Protein AF-A0A7G1IB72-F1 (afdb_monomer)

Foldseek 3Di:
DDDPDDDDVCNVLVVVLVVLLPDPCSLVAEAEEQDPVSVVSSVVSNHHYDYNVVVCCVVCVVVVVVVPDDDDD

Mean predicted aligned error: 10.08 Å

Organism: Mycobacterium kansasii (NCBI:txi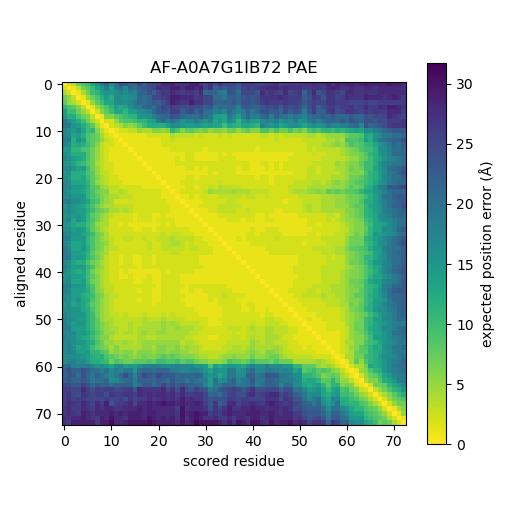d1768)

InterPro domains:
  IPR010298 Ribosome-associated endoribonuclease 1 [PF05991] (9-60)

pLDDT: mean 80.94, std 19.34, range [41.34, 97.62]

Sequence (73 aa):
MAYAPKAAANSADDEIVRLVQADARPDAIAVVTSDKALTDRVRRLGASVYPAERFRDLIDPRAIGSADHGGLQ

Solvent-accessible surface area (backbone atoms only — not comparable to full-atom values): 4575 Å² total; per-residue (Å²): 136,91,73,77,85,71,81,51,100,54,48,65,58,54,49,52,49,52,52,45,66,71,44,95,56,22,63,79,38,72,48,72,44,81,52,63,74,56,48,56,55,40,43,75,59,47,25,40,76,40,54,39,68,66,49,46,50,73,77,35,65,61,67,74,53,66,79,68,74,68,86,83,133

Secondary structure (DSSP, 8-state):
----SS--TTHHHHHHHHHHHHSS-GGG-EEEES-HHHHHHHHHTT-EEEEHHHHHHHH-TTTTTTT------

Radius of gyration: 17.06 Å; Cα contacts (8 Å, |Δi|>4): 56; chains: 1; bounding box: 44×39×39 Å

Nearest PDB structures (foldseek):
  6zsu-assembly1_A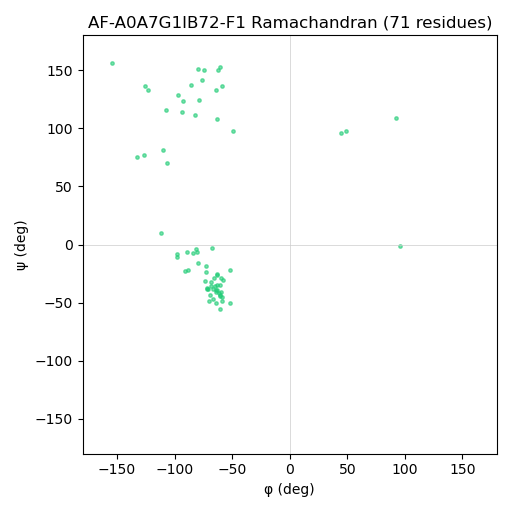  TM=6.610E-01  e=9.574E-01  Chondromyces crocatus
  6q1c-assembly1_A  TM=4.799E-01  e=4.780E+00  Yersinia pestis
  5alr-assembly1_A  TM=4.317E-01  e=4.780E+00  Homo sapiens
  1ek2-assembly1_A  TM=5.096E-01  e=8.169E+00  Mus musculus
  5w56-assembly1_A  TM=4.011E-01  e=5.844E+00  Paracoccus denitrificans PD1222

Structure (mmCIF, N/CA/C/O backbone):
data_AF-A0A7G1IB72-F1
#
_entry.id   AF-A0A7G1IB72-F1
#
loop_
_atom_site.group_PDB
_atom_site.id
_atom_site.type_symbol
_atom_site.label_atom_id
_atom_site.label_alt_id
_atom_site.label_comp_id
_atom_site.label_asym_id
_atom_site.label_entity_id
_atom_site.label_seq_id
_atom_site.pdbx_PDB_ins_code
_atom_site.Cartn_x
_atom_site.Cartn_y
_atom_site.Cartn_z
_atom_site.occupancy
_atom_site.B_iso_or_equiv
_atom_site.auth_seq_id
_atom_site.auth_comp_id
_atom_site.auth_asym_id
_atom_site.auth_atom_id
_atom_site.pdbx_PDB_model_num
ATOM 1 N N . MET A 1 1 ? -17.188 9.189 -16.175 1.00 45.31 1 MET A N 1
ATOM 2 C CA . MET A 1 1 ? -15.774 8.9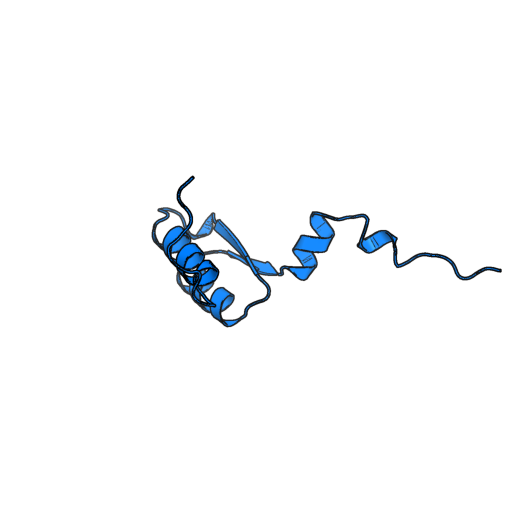05 -15.854 1.00 45.31 1 MET A CA 1
ATOM 3 C C . MET A 1 1 ? -15.204 10.168 -15.226 1.00 45.31 1 MET A C 1
ATOM 5 O O . MET A 1 1 ? -14.910 11.106 -15.953 1.00 45.31 1 MET A O 1
ATOM 9 N N . ALA A 1 2 ? -15.196 10.273 -13.898 1.00 41.34 2 ALA A N 1
ATOM 10 C CA . ALA A 1 2 ? -14.672 11.461 -13.227 1.00 41.34 2 ALA A CA 1
ATOM 11 C C . ALA A 1 2 ? -13.146 11.329 -13.140 1.00 41.34 2 ALA A C 1
ATOM 13 O O . ALA A 1 2 ? -12.646 10.434 -12.465 1.00 41.34 2 ALA A O 1
ATOM 14 N N . TYR A 1 3 ? -12.424 12.166 -13.883 1.00 43.09 3 TYR A N 1
ATOM 15 C CA . TYR A 1 3 ? -10.972 12.277 -13.772 1.00 43.09 3 TYR A CA 1
ATOM 16 C C . TYR A 1 3 ? -10.646 13.268 -12.651 1.00 43.09 3 TYR A C 1
ATOM 18 O O . TYR A 1 3 ? -11.302 14.308 -12.544 1.00 43.09 3 TYR A O 1
ATOM 26 N N . ALA A 1 4 ? -9.662 12.945 -11.809 1.00 49.72 4 ALA A N 1
ATOM 27 C CA . ALA A 1 4 ? -9.248 13.817 -10.716 1.00 49.72 4 ALA A CA 1
ATOM 28 C C . ALA A 1 4 ? -8.786 15.186 -11.264 1.00 49.72 4 ALA A C 1
ATOM 30 O O . ALA A 1 4 ? -8.069 15.234 -12.272 1.00 49.72 4 ALA A O 1
ATOM 31 N N . PRO A 1 5 ? -9.191 16.308 -10.641 1.00 53.00 5 PRO A N 1
ATOM 32 C CA . PRO A 1 5 ? -8.813 17.640 -11.090 1.00 53.00 5 PRO A CA 1
ATOM 33 C C . PRO A 1 5 ? -7.296 17.796 -10.971 1.00 53.00 5 PRO A C 1
ATOM 35 O O . PRO A 1 5 ? -6.770 17.881 -9.873 1.00 53.00 5 PRO A O 1
ATOM 38 N N . LYS A 1 6 ? -6.622 17.807 -12.130 1.00 50.34 6 LYS A N 1
ATOM 39 C CA . LYS A 1 6 ? -5.192 18.077 -12.346 1.00 50.34 6 LYS A CA 1
ATOM 40 C C . LYS A 1 6 ? -4.285 17.351 -11.344 1.00 50.34 6 LYS A C 1
ATOM 42 O O . LYS A 1 6 ? -4.013 17.874 -10.273 1.00 50.34 6 LYS A O 1
ATOM 47 N N . ALA A 1 7 ? -3.763 16.185 -11.731 1.00 49.25 7 ALA A N 1
ATOM 48 C CA . ALA A 1 7 ? -2.714 15.494 -10.983 1.00 49.25 7 ALA A CA 1
ATOM 49 C C . ALA A 1 7 ? -1.565 16.469 -10.658 1.00 49.25 7 ALA A C 1
ATOM 51 O O . ALA A 1 7 ? -0.716 16.758 -11.501 1.00 49.25 7 ALA A O 1
ATOM 52 N N . ALA A 1 8 ? -1.563 17.029 -9.448 1.00 57.31 8 ALA A N 1
ATOM 53 C CA . ALA A 1 8 ? -0.361 17.597 -8.870 1.00 57.31 8 ALA A CA 1
ATOM 54 C C . ALA A 1 8 ? 0.636 16.442 -8.720 1.00 57.31 8 ALA A C 1
ATOM 56 O O . ALA A 1 8 ? 0.215 15.299 -8.540 1.00 57.31 8 ALA A O 1
ATOM 57 N N . ALA A 1 9 ? 1.939 16.715 -8.798 1.00 60.38 9 ALA A N 1
ATOM 58 C CA . ALA A 1 9 ? 2.975 15.676 -8.827 1.00 60.38 9 ALA A CA 1
ATOM 59 C C . ALA A 1 9 ? 2.873 14.636 -7.684 1.00 60.38 9 ALA A C 1
ATOM 61 O O . ALA A 1 9 ? 3.335 13.517 -7.856 1.00 60.38 9 ALA A O 1
ATOM 62 N N . ASN A 1 10 ? 2.203 14.973 -6.575 1.00 66.62 10 ASN A N 1
ATOM 63 C CA . ASN A 1 10 ? 2.022 14.111 -5.403 1.00 66.62 10 ASN A CA 1
ATOM 64 C C . ASN A 1 10 ? 0.571 13.644 -5.183 1.00 66.62 10 ASN A C 1
ATOM 66 O O . ASN A 1 10 ? 0.261 13.074 -4.145 1.00 66.62 10 ASN A O 1
ATOM 70 N N . SER A 1 11 ? -0.336 13.864 -6.142 1.00 81.12 11 SER A N 1
ATOM 71 C CA . SER A 1 11 ? -1.765 13.559 -5.966 1.00 81.12 11 SER A CA 1
ATOM 72 C C . SER A 1 11 ? -2.032 12.080 -5.679 1.00 81.12 11 SER A C 1
ATOM 74 O O . SER A 1 11 ? -3.031 11.764 -5.040 1.00 81.12 11 SER A O 1
ATOM 76 N N . ALA A 1 12 ? -1.172 11.180 -6.163 1.00 87.50 12 ALA A N 1
ATOM 77 C CA . ALA A 1 12 ? -1.275 9.758 -5.857 1.00 87.50 12 ALA A CA 1
ATOM 78 C C . ALA A 1 12 ? -0.919 9.485 -4.390 1.00 87.50 12 ALA A C 1
ATOM 80 O O . ALA A 1 12 ? -1.682 8.828 -3.690 1.00 87.50 12 ALA A O 1
ATOM 81 N N . ASP A 1 13 ? 0.198 10.036 -3.917 1.00 90.19 13 ASP A N 1
ATOM 82 C CA . ASP A 1 13 ? 0.645 9.908 -2.530 1.00 90.19 13 ASP A CA 1
ATOM 83 C C . ASP A 1 13 ? -0.398 10.464 -1.560 1.00 90.19 13 ASP A C 1
ATOM 85 O O . ASP A 1 13 ? -0.723 9.823 -0.562 1.00 90.19 13 ASP A O 1
ATOM 89 N N . ASP A 1 14 ? -0.945 11.640 -1.874 1.00 90.19 14 ASP A N 1
ATOM 90 C CA . ASP A 1 14 ? -1.950 12.300 -1.046 1.00 90.19 14 ASP A CA 1
ATOM 91 C C . ASP A 1 14 ? -3.237 11.466 -0.966 1.00 90.19 14 ASP A C 1
ATOM 93 O O . ASP A 1 14 ? -3.802 11.312 0.118 1.00 90.19 14 ASP A O 1
ATOM 97 N N . GLU A 1 15 ? -3.670 10.858 -2.075 1.00 94.31 15 GLU A N 1
ATOM 98 C CA . GLU A 1 15 ? -4.843 9.980 -2.066 1.00 94.31 15 GLU A CA 1
ATOM 99 C C . GLU A 1 15 ? -4.572 8.660 -1.336 1.00 94.31 15 GLU A C 1
ATOM 101 O O . GLU A 1 15 ? -5.423 8.199 -0.578 1.00 94.31 15 GLU A O 1
ATOM 106 N N . ILE A 1 16 ? -3.376 8.078 -1.476 1.00 94.69 16 ILE A N 1
ATOM 107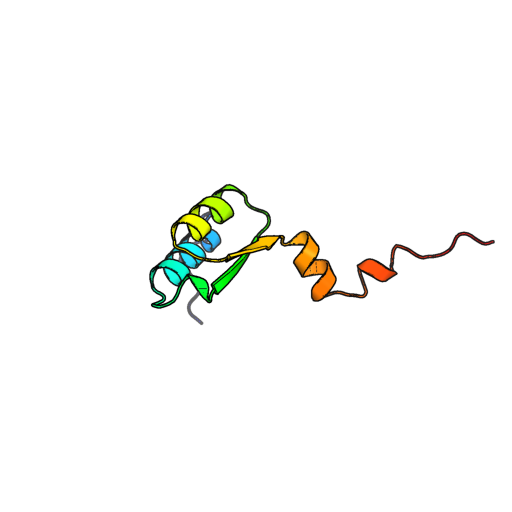 C CA . ILE A 1 16 ? -2.968 6.897 -0.699 1.00 94.69 16 ILE A CA 1
ATOM 108 C C . ILE A 1 16 ? -3.030 7.209 0.800 1.00 94.69 16 ILE A C 1
ATOM 110 O O . ILE A 1 16 ? -3.622 6.448 1.563 1.00 94.69 16 ILE A O 1
ATOM 114 N N . VAL A 1 17 ? -2.461 8.338 1.227 1.00 95.00 17 VAL A N 1
ATOM 115 C CA . VAL A 1 17 ? -2.485 8.777 2.630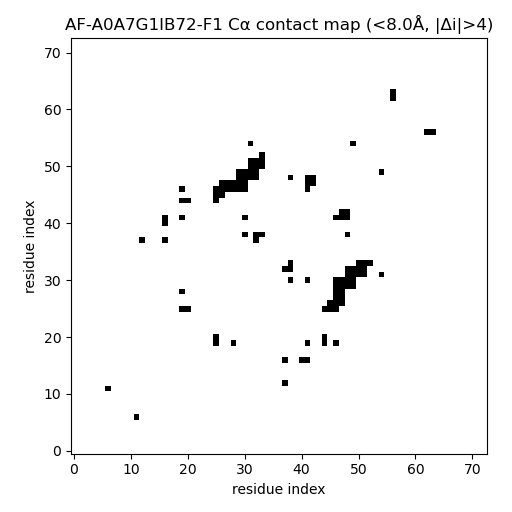 1.00 95.00 17 VAL A CA 1
ATOM 116 C C . VAL A 1 17 ? -3.922 8.989 3.105 1.00 95.00 17 VAL A C 1
ATOM 118 O O . VAL A 1 17 ? -4.270 8.531 4.193 1.00 95.00 17 VAL A O 1
ATOM 121 N N . ARG A 1 18 ? -4.769 9.624 2.286 1.00 94.31 18 ARG A N 1
ATOM 122 C CA . ARG A 1 18 ? -6.184 9.851 2.603 1.00 94.31 18 ARG A CA 1
ATOM 123 C C . ARG A 1 18 ? -6.942 8.540 2.807 1.00 94.31 18 ARG A C 1
ATOM 125 O O . ARG A 1 18 ? -7.706 8.428 3.761 1.00 94.31 18 ARG A O 1
ATOM 132 N N . LEU A 1 19 ? -6.724 7.558 1.934 1.00 95.56 19 LEU A N 1
ATOM 133 C CA . LEU A 1 19 ? -7.368 6.247 2.016 1.00 95.56 19 LEU A CA 1
ATOM 134 C C . LEU A 1 19 ? -6.904 5.467 3.247 1.00 95.56 19 LEU A C 1
ATOM 136 O O . LEU A 1 19 ? -7.738 4.969 3.995 1.00 95.56 19 LEU A O 1
ATOM 140 N N . VAL A 1 20 ? -5.592 5.416 3.496 1.00 96.38 20 VAL A N 1
ATOM 141 C CA . VAL A 1 20 ? -5.026 4.727 4.667 1.00 96.38 20 VAL A CA 1
ATOM 142 C C . VAL A 1 20 ? -5.526 5.350 5.969 1.00 96.38 20 VAL A C 1
ATOM 144 O O . VAL A 1 20 ? -5.866 4.631 6.900 1.00 96.38 20 VAL A O 1
ATOM 147 N N . GLN A 1 21 ? -5.591 6.682 6.042 1.00 95.81 21 GLN A N 1
ATOM 148 C CA . GLN A 1 21 ? -6.061 7.389 7.233 1.00 95.81 21 GLN A CA 1
ATOM 149 C C . GLN A 1 21 ? -7.559 7.181 7.502 1.00 95.81 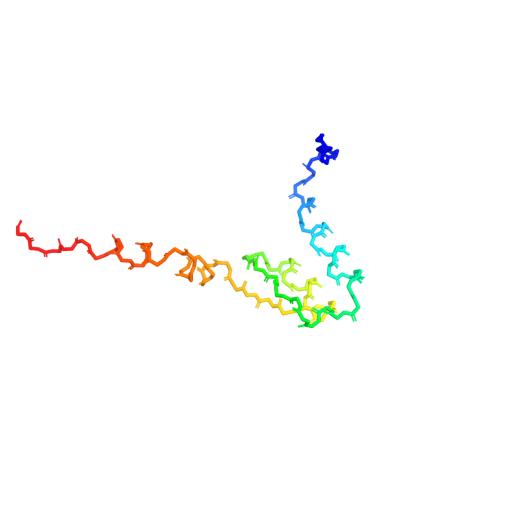21 GLN A C 1
ATOM 151 O O . GLN A 1 21 ? -7.977 7.212 8.656 1.00 95.81 21 GLN A O 1
ATOM 156 N N . ALA A 1 22 ? -8.367 7.021 6.453 1.00 96.06 22 ALA A N 1
ATOM 157 C CA . ALA A 1 22 ? -9.812 6.854 6.578 1.00 96.06 22 ALA A CA 1
ATOM 158 C C . ALA A 1 22 ? -10.234 5.422 6.954 1.00 96.06 22 ALA A C 1
ATOM 160 O O . ALA A 1 22 ? -11.384 5.220 7.348 1.00 96.06 22 ALA A O 1
ATOM 161 N N . ASP A 1 23 ? -9.344 4.437 6.816 1.00 96.19 23 ASP A N 1
ATOM 162 C CA . ASP A 1 23 ? -9.650 3.043 7.129 1.00 96.19 23 ASP A CA 1
ATOM 163 C C . ASP A 1 23 ? -9.663 2.792 8.645 1.00 96.19 23 ASP A C 1
ATOM 165 O O . ASP A 1 23 ? -8.843 3.314 9.400 1.00 96.19 23 ASP A O 1
ATOM 169 N N . ALA A 1 24 ? -10.600 1.961 9.102 1.00 95.12 24 ALA A N 1
ATOM 170 C CA . ALA A 1 24 ? -10.715 1.592 10.510 1.00 95.12 24 ALA A CA 1
ATOM 171 C C . ALA A 1 24 ? -9.601 0.636 10.974 1.00 95.12 24 ALA A C 1
ATOM 173 O O . ALA A 1 24 ? -9.381 0.500 12.178 1.00 95.12 24 ALA A O 1
ATOM 174 N N . ARG A 1 25 ? -8.916 -0.040 10.042 1.00 95.69 25 ARG A N 1
ATOM 175 C CA . ARG A 1 25 ? -7.776 -0.929 10.296 1.00 95.69 25 ARG A CA 1
ATOM 176 C C . ARG A 1 25 ? -6.623 -0.635 9.332 1.00 95.69 25 ARG A C 1
ATOM 178 O O . ARG A 1 25 ? -6.372 -1.420 8.412 1.00 95.69 25 ARG A O 1
ATOM 185 N N . PRO A 1 26 ? -5.882 0.465 9.548 1.00 95.12 26 PRO A N 1
ATOM 186 C CA . PRO A 1 26 ? -4.725 0.801 8.723 1.00 95.12 26 PRO A CA 1
ATOM 187 C C . PRO A 1 26 ? -3.659 -0.303 8.706 1.00 95.12 26 PRO A C 1
ATOM 189 O O . PRO A 1 26 ? -2.994 -0.494 7.694 1.00 95.12 26 PRO A O 1
ATOM 192 N N . ASP A 1 27 ? -3.532 -1.074 9.789 1.00 95.12 27 ASP A N 1
ATOM 193 C CA . ASP A 1 27 ? -2.603 -2.203 9.929 1.00 95.12 27 ASP A CA 1
ATOM 194 C C . ASP A 1 27 ? -2.868 -3.352 8.947 1.00 95.12 27 ASP A C 1
ATOM 196 O O . ASP A 1 27 ? -1.941 -4.074 8.574 1.00 95.12 27 ASP A O 1
ATOM 200 N N . ALA A 1 28 ? -4.109 -3.483 8.469 1.00 96.06 28 ALA A N 1
ATOM 201 C CA . ALA A 1 28 ? -4.484 -4.459 7.453 1.00 96.06 28 ALA A CA 1
ATOM 202 C C . ALA A 1 28 ? -4.132 -4.007 6.022 1.00 96.06 28 ALA A C 1
ATOM 204 O O . ALA A 1 28 ? -4.282 -4.787 5.079 1.00 96.06 28 ALA A O 1
ATOM 205 N N . ILE A 1 29 ? -3.671 -2.764 5.842 1.00 96.75 29 ILE A N 1
ATOM 206 C CA . ILE A 1 29 ? -3.318 -2.200 4.539 1.00 96.75 29 ILE A CA 1
ATOM 207 C C . ILE A 1 29 ? -1.809 -2.319 4.313 1.00 96.75 29 ILE A C 1
ATOM 209 O O . ILE A 1 29 ? -0.994 -1.885 5.129 1.00 96.75 29 ILE A O 1
ATOM 213 N N . ALA A 1 30 ? -1.435 -2.868 3.155 1.00 96.25 30 ALA A N 1
ATOM 214 C CA . ALA A 1 30 ? -0.062 -2.885 2.666 1.00 96.25 30 ALA A CA 1
ATOM 215 C C . ALA A 1 30 ? 0.093 -1.911 1.490 1.00 96.25 30 ALA A C 1
ATOM 217 O O . ALA A 1 30 ? -0.494 -2.107 0.426 1.00 96.25 30 ALA A O 1
ATOM 218 N N . VAL A 1 31 ? 0.908 -0.872 1.671 1.00 96.19 31 VAL A N 1
ATOM 219 C CA . VAL A 1 31 ? 1.233 0.091 0.613 1.00 96.19 31 VAL A CA 1
ATOM 220 C C . VAL A 1 31 ? 2.508 -0.348 -0.097 1.00 96.19 31 VAL A C 1
ATOM 222 O O . VAL A 1 31 ? 3.560 -0.499 0.527 1.00 96.19 31 VAL A O 1
ATOM 225 N N . VAL A 1 32 ? 2.426 -0.529 -1.415 1.00 95.75 32 VAL A N 1
ATOM 226 C CA . VAL A 1 32 ? 3.584 -0.847 -2.253 1.00 95.75 32 VAL A CA 1
ATOM 227 C C . VAL A 1 32 ? 4.163 0.442 -2.829 1.00 95.75 32 VAL A C 1
ATOM 229 O O . VAL A 1 32 ? 3.516 1.096 -3.642 1.00 95.75 32 VAL A O 1
ATOM 232 N N . THR A 1 33 ? 5.380 0.817 -2.434 1.00 93.81 33 THR A N 1
ATOM 233 C CA . THR A 1 33 ? 6.046 2.014 -2.973 1.00 93.81 33 THR A CA 1
ATOM 234 C C . THR A 1 33 ? 7.571 1.915 -2.887 1.00 93.81 33 THR A C 1
ATOM 236 O O . THR A 1 33 ? 8.117 1.171 -2.072 1.00 93.81 33 THR A O 1
ATOM 239 N N . SER A 1 34 ? 8.267 2.655 -3.752 1.00 93.25 34 SER A N 1
ATOM 240 C CA . SER A 1 34 ? 9.713 2.905 -3.639 1.00 93.25 34 SER A CA 1
ATOM 241 C C . SER A 1 34 ? 10.021 4.252 -2.978 1.00 93.25 34 SER A C 1
ATOM 243 O O . SER A 1 34 ? 11.179 4.531 -2.659 1.00 93.25 34 SER A O 1
ATOM 245 N N . ASP A 1 35 ? 9.009 5.101 -2.793 1.00 93.62 35 ASP A N 1
ATOM 246 C CA . ASP A 1 35 ? 9.171 6.438 -2.238 1.00 93.62 35 ASP A CA 1
ATOM 247 C C . ASP A 1 35 ? 9.312 6.383 -0.708 1.00 93.62 35 ASP A C 1
ATOM 249 O O . ASP A 1 35 ? 8.464 5.834 0.008 1.00 93.62 35 ASP A O 1
ATOM 253 N N . LYS A 1 36 ? 10.402 6.961 -0.189 1.00 93.44 36 LYS A N 1
ATOM 254 C CA . LYS A 1 36 ? 10.684 6.987 1.254 1.00 93.44 36 LYS A CA 1
ATOM 255 C C . LYS A 1 36 ? 9.757 7.939 2.013 1.00 93.44 36 LYS A C 1
ATOM 257 O O . LYS A 1 36 ? 9.313 7.601 3.105 1.00 93.44 36 LYS A O 1
ATOM 262 N N . ALA A 1 37 ? 9.424 9.091 1.437 1.00 93.38 37 ALA A N 1
ATOM 263 C CA . ALA A 1 37 ? 8.559 10.071 2.082 1.00 93.38 37 ALA A CA 1
ATOM 264 C C . ALA A 1 37 ? 7.113 9.564 2.209 1.00 93.38 37 ALA A C 1
ATOM 266 O O . ALA A 1 37 ? 6.450 9.847 3.209 1.00 93.38 37 ALA A O 1
ATOM 267 N N . LEU A 1 38 ? 6.610 8.809 1.229 1.00 93.88 38 LEU A N 1
ATOM 268 C CA . LEU A 1 38 ? 5.325 8.119 1.337 1.00 93.88 38 LEU A CA 1
ATOM 269 C C . LEU A 1 38 ? 5.406 6.968 2.346 1.00 93.88 38 LEU A C 1
ATOM 271 O O . LEU A 1 38 ? 4.521 6.851 3.191 1.00 93.88 38 LEU A O 1
ATOM 275 N N . THR A 1 39 ? 6.485 6.177 2.315 1.00 95.88 39 THR A N 1
ATOM 276 C CA . THR A 1 39 ? 6.734 5.085 3.277 1.00 95.88 39 THR A CA 1
ATOM 277 C C . THR A 1 39 ? 6.629 5.570 4.721 1.00 95.88 39 THR A C 1
ATOM 279 O O . THR A 1 39 ? 5.903 4.981 5.522 1.00 95.88 39 THR A O 1
ATOM 282 N N . ASP A 1 40 ? 7.318 6.660 5.058 1.00 96.44 40 ASP A N 1
ATOM 283 C CA . ASP A 1 40 ? 7.295 7.217 6.410 1.00 96.44 40 ASP A CA 1
ATOM 284 C C . ASP A 1 40 ? 5.901 7.717 6.802 1.00 96.44 40 ASP A C 1
ATOM 286 O O . ASP A 1 40 ? 5.461 7.512 7.936 1.00 96.44 40 ASP A O 1
ATOM 290 N N . ARG A 1 41 ? 5.177 8.342 5.864 1.00 95.75 41 ARG A N 1
ATOM 291 C CA . ARG A 1 41 ? 3.818 8.844 6.104 1.00 95.75 41 ARG A CA 1
ATOM 292 C C . ARG A 1 41 ? 2.835 7.716 6.409 1.00 95.75 41 ARG A C 1
ATOM 294 O O . ARG A 1 41 ? 2.149 7.783 7.424 1.00 95.75 41 ARG A O 1
ATOM 301 N N . VAL A 1 42 ? 2.791 6.666 5.592 1.00 96.50 42 VAL A N 1
ATOM 302 C CA . VAL A 1 42 ? 1.814 5.575 5.770 1.00 96.50 42 VAL A CA 1
ATOM 303 C C . VAL A 1 42 ? 2.156 4.673 6.958 1.00 96.50 42 VAL A C 1
ATOM 305 O O . VAL A 1 42 ? 1.253 4.227 7.660 1.00 96.50 42 VAL A O 1
ATOM 308 N N . ARG A 1 43 ? 3.447 4.489 7.277 1.00 96.31 43 ARG A N 1
ATOM 309 C CA . ARG A 1 43 ? 3.868 3.778 8.498 1.00 96.31 43 ARG A CA 1
ATOM 310 C C . ARG A 1 43 ? 3.424 4.489 9.768 1.00 96.31 43 ARG A C 1
ATOM 312 O O . ARG A 1 43 ? 2.996 3.833 10.711 1.00 96.31 43 ARG A O 1
ATOM 319 N N . ARG A 1 44 ? 3.487 5.825 9.797 1.00 96.88 44 ARG A N 1
ATOM 320 C CA . ARG A 1 44 ? 2.975 6.615 10.932 1.00 96.88 44 ARG A CA 1
ATOM 321 C C . ARG A 1 44 ? 1.467 6.470 11.122 1.00 96.88 44 ARG A C 1
ATOM 323 O O . ARG A 1 44 ? 0.997 6.623 12.241 1.00 96.88 44 ARG A O 1
ATOM 330 N N . LEU A 1 45 ? 0.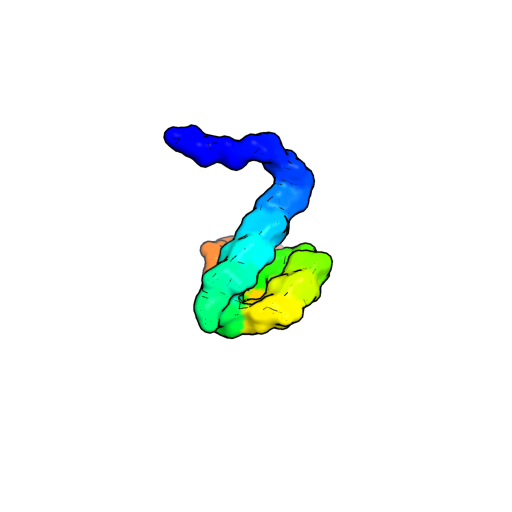730 6.167 10.054 1.00 96.25 45 LEU A N 1
ATOM 331 C CA . LEU A 1 45 ? -0.703 5.877 10.113 1.00 96.25 45 LEU A CA 1
ATOM 332 C C . LEU A 1 45 ? -1.009 4.429 10.529 1.00 96.25 45 LEU A C 1
ATOM 334 O O . LEU A 1 45 ? -2.173 4.094 10.706 1.00 96.25 45 LEU A O 1
ATOM 338 N N . GLY A 1 46 ? 0.009 3.582 10.703 1.00 96.81 46 GLY A N 1
ATOM 339 C CA . GLY A 1 46 ? -0.142 2.183 11.105 1.00 96.81 46 GLY A CA 1
ATOM 340 C C . GLY A 1 46 ? -0.145 1.189 9.947 1.00 96.81 46 GLY A C 1
ATOM 341 O O . GLY A 1 46 ? -0.198 -0.009 10.203 1.00 96.81 46 GLY A O 1
ATOM 342 N N . ALA A 1 47 ? -0.036 1.646 8.697 1.00 97.62 47 ALA A N 1
ATOM 343 C CA . ALA A 1 47 ? 0.013 0.749 7.550 1.00 97.62 47 ALA A CA 1
ATOM 344 C C . ALA A 1 47 ? 1.361 0.040 7.403 1.00 97.62 47 ALA A C 1
ATOM 346 O O . ALA A 1 47 ? 2.434 0.571 7.719 1.00 97.62 47 ALA A O 1
ATOM 347 N N . SER A 1 48 ? 1.298 -1.162 6.838 1.00 97.38 48 SER A N 1
ATOM 348 C CA . S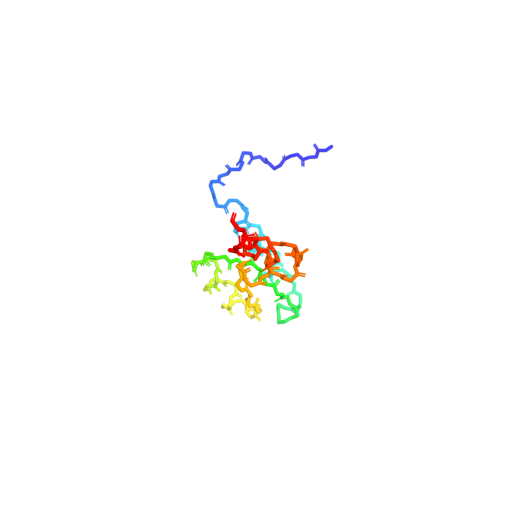ER A 1 48 ? 2.477 -1.906 6.414 1.00 97.38 48 SER A CA 1
ATOM 349 C C . SER A 1 48 ? 2.975 -1.391 5.064 1.00 97.38 48 SER A C 1
ATOM 351 O O . SER A 1 48 ? 2.204 -0.907 4.236 1.00 97.38 48 SER A O 1
ATOM 353 N N . VAL A 1 49 ? 4.281 -1.505 4.814 1.00 96.88 49 VAL A N 1
ATOM 354 C CA . VAL A 1 49 ? 4.895 -1.067 3.549 1.00 96.88 49 VAL A CA 1
ATOM 355 C C . VAL A 1 49 ? 5.681 -2.199 2.927 1.00 96.88 49 VAL A C 1
ATOM 357 O O . VAL A 1 49 ? 6.453 -2.867 3.617 1.00 96.88 49 VAL A O 1
ATOM 360 N N . TYR A 1 50 ? 5.525 -2.356 1.615 1.00 95.88 50 TYR A N 1
ATOM 361 C CA . TYR A 1 50 ? 6.239 -3.345 0.827 1.00 95.88 50 TYR A CA 1
ATOM 362 C C . TYR A 1 50 ? 7.026 -2.677 -0.321 1.00 95.88 50 TYR A C 1
ATOM 364 O O . TYR A 1 50 ? 6.476 -1.824 -1.020 1.00 95.88 50 TYR A O 1
ATOM 372 N N . PRO A 1 51 ? 8.309 -3.020 -0.543 1.00 93.00 51 PRO A N 1
ATOM 373 C CA . PRO A 1 51 ? 9.103 -2.409 -1.609 1.00 93.00 51 PRO A CA 1
ATOM 374 C C . PRO A 1 51 ? 8.550 -2.732 -3.001 1.00 93.00 51 PRO A C 1
ATOM 376 O O . PRO A 1 51 ? 8.301 -3.897 -3.318 1.00 93.00 51 PRO A O 1
ATOM 379 N N . ALA A 1 52 ? 8.428 -1.722 -3.866 1.00 92.19 52 ALA A N 1
ATOM 380 C CA . ALA A 1 52 ? 7.871 -1.926 -5.206 1.00 92.19 52 ALA A CA 1
ATOM 381 C C . ALA A 1 52 ? 8.737 -2.817 -6.110 1.00 92.19 52 ALA A C 1
ATOM 383 O O . ALA A 1 52 ? 8.190 -3.497 -6.970 1.00 92.19 52 ALA A O 1
ATOM 384 N N . GLU A 1 53 ? 10.059 -2.842 -5.913 1.00 88.31 53 GLU A N 1
ATOM 385 C CA . GLU A 1 53 ? 10.973 -3.741 -6.636 1.00 88.31 53 GLU A CA 1
ATOM 386 C C . GLU A 1 53 ? 10.618 -5.208 -6.376 1.00 88.31 53 GLU A C 1
ATOM 388 O O . GLU A 1 53 ? 10.255 -5.930 -7.298 1.00 88.31 53 GLU A O 1
ATOM 393 N N . ARG A 1 54 ? 10.578 -5.600 -5.097 1.00 87.75 54 ARG A N 1
ATOM 394 C CA . ARG A 1 54 ? 10.189 -6.951 -4.676 1.00 87.75 54 ARG A CA 1
ATOM 395 C C . ARG A 1 54 ? 8.771 -7.299 -5.105 1.00 87.75 54 ARG A C 1
ATOM 397 O O . ARG A 1 54 ? 8.488 -8.444 -5.431 1.00 87.75 54 ARG A O 1
ATOM 404 N N . PHE A 1 55 ? 7.869 -6.318 -5.105 1.00 91.25 55 PHE A N 1
ATOM 405 C CA . PHE A 1 55 ? 6.499 -6.551 -5.551 1.00 91.25 55 PHE A CA 1
ATOM 406 C C . PHE A 1 55 ? 6.444 -6.868 -7.038 1.00 91.25 55 PHE A C 1
ATOM 408 O O . PHE A 1 55 ? 5.678 -7.733 -7.449 1.00 91.25 55 PHE A O 1
ATOM 415 N N . ARG A 1 56 ? 7.275 -6.187 -7.832 1.00 88.75 56 ARG A N 1
ATOM 416 C CA . ARG A 1 56 ? 7.372 -6.408 -9.272 1.00 88.75 56 ARG A CA 1
ATOM 417 C C . ARG A 1 56 ? 7.781 -7.847 -9.577 1.00 88.75 56 ARG A C 1
ATOM 419 O O . ARG A 1 56 ? 7.155 -8.459 -10.432 1.00 88.75 56 ARG A O 1
ATOM 426 N N . ASP A 1 57 ? 8.715 -8.403 -8.809 1.00 88.62 57 ASP A N 1
ATOM 427 C CA . ASP A 1 57 ? 9.131 -9.807 -8.930 1.00 88.62 57 ASP A CA 1
ATOM 428 C C . ASP A 1 57 ? 7.989 -10.793 -8.625 1.00 88.62 57 ASP A C 1
ATOM 430 O O . ASP A 1 57 ? 7.895 -11.850 -9.246 1.00 88.62 57 ASP A O 1
ATOM 434 N N . LEU A 1 58 ? 7.100 -10.453 -7.681 1.00 88.00 58 LEU A N 1
ATOM 435 C CA . LEU A 1 58 ? 5.950 -11.291 -7.322 1.00 88.00 58 LEU A CA 1
ATOM 436 C C . LEU A 1 58 ? 4.860 -11.293 -8.399 1.00 88.00 58 LEU A C 1
ATOM 438 O O . LEU A 1 58 ? 4.221 -12.322 -8.617 1.00 88.00 58 LEU A O 1
ATOM 442 N N . ILE A 1 59 ? 4.616 -10.147 -9.042 1.00 88.38 59 ILE A N 1
ATOM 443 C CA . ILE A 1 59 ? 3.547 -10.008 -10.045 1.00 88.38 59 ILE A CA 1
ATOM 444 C C . ILE A 1 59 ? 4.019 -10.308 -11.470 1.00 88.38 59 ILE A C 1
ATOM 446 O O . ILE A 1 59 ? 3.199 -10.658 -12.317 1.00 88.38 59 ILE A O 1
ATOM 450 N N . ASP A 1 60 ? 5.321 -10.187 -11.737 1.00 83.56 60 ASP A N 1
ATOM 451 C CA . ASP A 1 60 ? 5.937 -10.517 -13.020 1.00 83.56 60 ASP A CA 1
ATOM 452 C C . ASP A 1 60 ? 7.109 -11.500 -12.847 1.00 83.56 60 ASP A C 1
ATOM 454 O O . ASP A 1 60 ? 8.282 -11.134 -12.969 1.00 83.56 60 ASP A O 1
ATOM 458 N N . PRO A 1 61 ? 6.809 -12.793 -12.630 1.00 66.56 61 PRO A N 1
ATOM 459 C CA . PRO A 1 61 ? 7.828 -13.832 -12.513 1.00 66.56 61 PRO A CA 1
ATOM 460 C C . PRO A 1 61 ? 8.586 -14.098 -13.829 1.00 66.56 61 PRO A C 1
ATOM 462 O O . PRO A 1 61 ? 9.503 -14.912 -13.855 1.00 66.56 61 PRO A O 1
ATOM 465 N N . ARG A 1 62 ? 8.241 -13.438 -14.945 1.00 66.94 62 ARG A N 1
ATOM 466 C CA . ARG A 1 62 ? 9.015 -13.526 -16.198 1.00 66.94 62 ARG A CA 1
ATOM 467 C C . ARG A 1 62 ? 10.128 -12.482 -16.259 1.00 66.94 62 ARG A C 1
ATOM 469 O O . ARG A 1 62 ? 11.114 -12.703 -16.964 1.00 66.94 62 ARG A O 1
ATOM 476 N N . ALA A 1 63 ? 10.023 -11.397 -15.487 1.00 60.22 63 ALA A N 1
ATOM 477 C CA . ALA A 1 63 ? 11.096 -10.417 -15.336 1.00 60.22 63 ALA A CA 1
ATOM 478 C C . ALA A 1 63 ? 12.329 -11.033 -14.648 1.00 60.22 63 ALA A C 1
ATOM 480 O O . ALA A 1 63 ? 13.455 -10.754 -15.053 1.00 60.22 63 ALA A O 1
ATOM 481 N N . ILE A 1 64 ? 12.122 -11.949 -13.693 1.00 60.69 64 ILE A N 1
ATOM 482 C CA . ILE A 1 64 ? 13.211 -12.678 -13.020 1.00 60.69 64 ILE A CA 1
ATOM 483 C C . ILE A 1 64 ? 13.878 -13.742 -13.918 1.00 60.69 64 ILE A C 1
ATOM 485 O O . ILE A 1 64 ? 15.032 -14.085 -13.687 1.00 60.69 64 ILE A O 1
ATOM 489 N N . GLY A 1 65 ? 13.176 -14.247 -14.947 1.00 56.12 65 GLY A N 1
ATOM 490 C CA . GLY A 1 65 ? 13.653 -15.305 -15.856 1.00 56.12 65 GLY A CA 1
ATOM 491 C C . GLY A 1 65 ? 14.227 -14.819 -17.194 1.00 56.12 65 GLY A C 1
ATOM 492 O O . GLY A 1 65 ? 14.791 -15.614 -17.935 1.00 56.12 65 GLY A O 1
ATOM 493 N N . SER A 1 66 ? 14.114 -13.525 -17.514 1.00 54.91 66 SER A N 1
ATOM 494 C CA . SER A 1 66 ? 14.645 -12.954 -18.768 1.00 54.91 66 SER A CA 1
ATOM 495 C C . SER A 1 66 ? 16.100 -12.469 -18.654 1.00 54.91 66 SER A C 1
ATOM 497 O O . SER A 1 66 ? 16.696 -12.091 -19.658 1.00 54.91 66 SER A 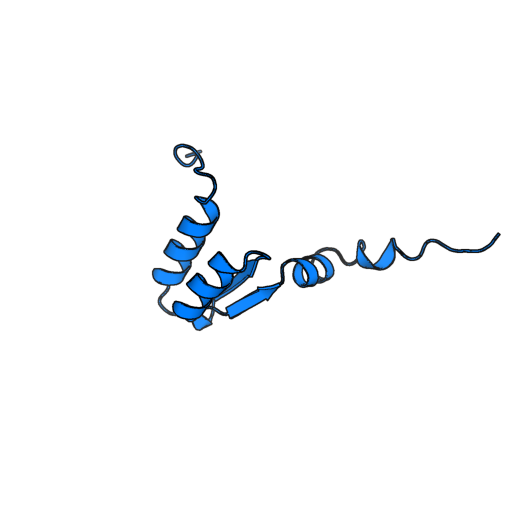O 1
ATOM 499 N N . ALA A 1 67 ? 16.681 -12.484 -17.447 1.00 55.22 67 ALA A N 1
ATOM 500 C CA . ALA A 1 67 ? 18.110 -12.236 -17.224 1.00 55.22 67 ALA A CA 1
ATOM 501 C C . ALA A 1 67 ? 18.980 -13.496 -17.423 1.00 55.22 67 ALA A C 1
ATOM 503 O O . ALA A 1 67 ? 20.203 -13.390 -17.432 1.00 55.22 67 ALA A O 1
ATOM 504 N N . ASP A 1 68 ? 18.358 -14.664 -17.623 1.00 53.03 68 ASP A N 1
ATOM 505 C CA . ASP A 1 68 ? 19.022 -15.909 -18.014 1.00 53.03 68 ASP A CA 1
ATOM 506 C C . ASP A 1 68 ? 18.716 -16.222 -19.488 1.00 53.03 68 ASP A C 1
ATOM 508 O O . ASP A 1 68 ? 17.951 -17.119 -19.839 1.00 53.03 68 ASP A O 1
ATOM 512 N N . HIS A 1 69 ? 19.287 -15.421 -20.388 1.00 46.97 69 HIS A N 1
ATOM 513 C CA . HIS A 1 69 ? 19.553 -15.876 -21.750 1.00 46.97 69 HIS A CA 1
ATOM 514 C C . HIS A 1 69 ? 21.063 -16.018 -21.914 1.00 46.97 69 HIS A C 1
ATOM 516 O O . HIS A 1 69 ? 21.755 -15.115 -22.374 1.00 46.97 69 HIS A O 1
ATOM 522 N N . GLY A 1 70 ? 21.550 -17.164 -21.435 1.00 43.59 70 GLY A N 1
ATOM 523 C CA . GLY A 1 70 ? 22.502 -18.011 -22.142 1.00 43.59 70 GLY A CA 1
ATOM 524 C C . GLY A 1 70 ? 23.734 -17.329 -22.725 1.00 43.59 70 GLY A C 1
ATOM 525 O O . GLY A 1 70 ? 23.746 -16.904 -23.877 1.00 43.59 70 GLY A O 1
ATOM 526 N N . GLY A 1 71 ? 24.834 -17.404 -21.976 1.00 51.78 71 GLY A N 1
ATOM 527 C CA . GLY A 1 71 ? 26.082 -17.807 -22.616 1.00 51.78 71 GLY A CA 1
ATOM 528 C C . GLY A 1 71 ? 25.942 -19.220 -23.208 1.00 51.78 71 GLY A C 1
ATOM 529 O O . GLY A 1 71 ? 25.186 -20.029 -22.669 1.00 51.78 71 GLY A O 1
ATOM 530 N N . LEU A 1 72 ? 26.736 -19.486 -24.257 1.00 48.62 72 LEU A N 1
ATOM 531 C CA . LEU A 1 72 ? 26.777 -20.644 -25.180 1.00 48.62 72 LEU A CA 1
ATOM 532 C C . LEU A 1 72 ? 25.899 -20.408 -26.429 1.00 48.62 72 LEU A C 1
ATOM 534 O O . LEU A 1 72 ? 24.680 -20.417 -26.325 1.00 48.62 72 LEU A O 1
ATOM 538 N N . GLN A 1 73 ? 26.433 -20.196 -27.639 1.00 48.31 73 GLN A N 1
ATOM 539 C CA . GLN A 1 73 ? 27.727 -20.572 -28.237 1.00 48.31 73 GLN A CA 1
ATOM 540 C C . GLN A 1 73 ? 28.256 -19.490 -29.185 1.00 48.31 73 GLN A C 1
ATOM 542 O O . GLN A 1 73 ? 27.422 -18.752 -29.755 1.00 48.31 73 GLN A O 1
#